Protein AF-A0A6A2YDL8-F1 (afdb_monomer_lite)

Radius of gyration: 17.26 Å; chains: 1; bounding box: 40×31×56 Å

pLDDT: mean 78.99, std 18.05, range [23.3, 96.56]

Foldseek 3Di:
DDPPPKWWWKWFFFDDDDDGRIDTDTQDFDDPPVDDPPRRLVSVLVVQLLLLADPPDDPPPHDPCSVRTGDLQEIEIETEACNNVSRVSSVVVCVVDPRHPNGDHPYYDYHNYHDDDPDDPDPQDPDPVVNVVVVD

Secondary structure (DSSP, 8-state):
-------EEEEEEPPSSSTT-EEEEEE--PPTTTS-TTHHHHHHHHHHHHHHS---TT-TT--HHHHHH--TTSEEEEEETHHHHHHHHHHHHHHHSPPGGG--EEEEEEES-----SS--TT--S-HHHHHHH--

Sequence (136 aa):
MAAAFASVQLSVSSKPSSRTACLVISIEYRLAPEHPLPIAYDGCWTALQWVVSPNSNGASNKEPWLSTCADFDRVYVGGVSAGANLTHNTLMRAGSDALHGGVKIKGAFLARPYFWGSNPVGSESKNMEETENRLR

Organism: Hibiscus syriacus (NCBI:txid106335)

Structure (mmCIF, N/CA/C/O backbone):
data_AF-A0A6A2YDL8-F1
#
_entry.id   AF-A0A6A2YDL8-F1
#
loop_
_atom_site.group_PDB
_atom_site.id
_atom_site.type_symbol
_atom_site.label_atom_id
_atom_site.label_alt_id
_atom_site.label_comp_id
_atom_site.label_asym_id
_atom_site.label_entity_id
_atom_site.label_seq_id
_atom_site.pdbx_PDB_ins_code
_atom_site.Cartn_x
_atom_site.Cartn_y
_atom_site.Cartn_z
_atom_site.occupancy
_atom_site.B_iso_or_equiv
_atom_site.auth_seq_id
_atom_site.auth_comp_id
_atom_site.auth_asym_id
_atom_site.auth_atom_id
_atom_site.pdbx_PDB_model_num
ATOM 1 N N . MET A 1 1 ? 16.043 14.370 -15.367 1.00 29.78 1 MET A N 1
ATOM 2 C CA . MET A 1 1 ? 16.024 13.475 -14.193 1.00 29.78 1 MET A CA 1
ATOM 3 C C . MET A 1 1 ? 14.848 13.902 -13.324 1.00 29.78 1 MET A C 1
ATOM 5 O O . MET A 1 1 ? 15.004 14.747 -12.457 1.00 29.78 1 MET A O 1
ATOM 9 N N . ALA A 1 2 ? 13.634 13.472 -13.675 1.00 23.30 2 ALA A N 1
ATOM 10 C CA . ALA A 1 2 ? 12.442 13.850 -12.923 1.00 23.30 2 ALA A CA 1
ATOM 11 C C . ALA A 1 2 ? 12.357 12.940 -11.698 1.00 23.30 2 ALA A C 1
ATOM 13 O O . ALA A 1 2 ? 12.241 11.725 -11.854 1.00 23.30 2 ALA A O 1
ATOM 14 N N . ALA A 1 3 ? 12.441 13.515 -10.500 1.00 25.17 3 ALA A N 1
ATOM 15 C CA . ALA A 1 3 ? 11.993 12.835 -9.298 1.00 25.17 3 ALA A CA 1
ATOM 16 C C . ALA A 1 3 ? 10.509 12.508 -9.506 1.00 25.17 3 ALA A C 1
ATOM 18 O O . ALA A 1 3 ? 9.648 13.386 -9.451 1.00 25.17 3 ALA A O 1
ATOM 19 N N . ALA A 1 4 ? 10.210 11.256 -9.844 1.00 30.06 4 ALA A N 1
ATOM 20 C CA . ALA A 1 4 ? 8.851 10.765 -9.788 1.00 30.06 4 ALA A CA 1
ATOM 21 C C . ALA A 1 4 ? 8.499 10.709 -8.301 1.00 30.06 4 ALA A C 1
ATOM 23 O O . ALA A 1 4 ? 8.889 9.775 -7.604 1.00 30.06 4 ALA A O 1
ATOM 24 N N . PHE A 1 5 ? 7.803 11.735 -7.810 1.00 30.02 5 PHE A N 1
ATOM 25 C CA . PHE A 1 5 ? 7.033 11.629 -6.580 1.00 30.02 5 PHE A CA 1
ATOM 26 C C . PHE A 1 5 ? 6.021 10.509 -6.803 1.00 30.02 5 PHE A C 1
ATOM 28 O O . PHE A 1 5 ? 4.938 10.731 -7.339 1.00 30.02 5 PHE A O 1
ATOM 35 N N . ALA A 1 6 ? 6.389 9.280 -6.475 1.00 37.91 6 ALA A N 1
ATOM 36 C CA . ALA A 1 6 ? 5.398 8.252 -6.294 1.00 37.91 6 ALA A CA 1
ATOM 37 C C . ALA A 1 6 ? 4.982 8.355 -4.831 1.00 37.91 6 ALA A C 1
ATOM 39 O O . ALA A 1 6 ? 5.781 8.217 -3.915 1.00 37.91 6 ALA A O 1
ATOM 40 N N . SER A 1 7 ? 3.731 8.726 -4.614 1.00 42.69 7 SER A N 1
ATOM 41 C CA . SER A 1 7 ? 3.100 8.655 -3.310 1.00 42.69 7 SER A CA 1
ATOM 42 C C . SER A 1 7 ? 2.365 7.324 -3.247 1.00 42.69 7 SER A C 1
ATOM 44 O O . SER A 1 7 ? 1.595 6.980 -4.149 1.00 42.69 7 SER A O 1
ATOM 46 N N . VAL A 1 8 ? 2.613 6.551 -2.193 1.00 50.12 8 VAL A N 1
ATOM 47 C CA . VAL A 1 8 ? 1.616 5.577 -1.752 1.00 50.12 8 VAL A CA 1
ATOM 48 C C . VAL A 1 8 ? 0.677 6.348 -0.840 1.00 50.12 8 VAL A C 1
ATOM 50 O O . VAL A 1 8 ? 1.087 6.842 0.210 1.00 50.12 8 VAL A O 1
ATOM 53 N N . GLN A 1 9 ? -0.560 6.517 -1.290 1.00 57.75 9 GLN A N 1
ATOM 54 C CA . GLN A 1 9 ? -1.619 7.172 -0.544 1.00 57.75 9 GLN A CA 1
ATOM 55 C C . GLN A 1 9 ? -2.381 6.098 0.222 1.00 57.75 9 GLN A C 1
ATOM 57 O O . GLN A 1 9 ? -3.037 5.234 -0.363 1.00 57.75 9 GLN A O 1
ATOM 62 N N . LEU A 1 10 ? -2.291 6.161 1.543 1.00 55.69 10 LEU A N 1
ATOM 63 C CA . LEU A 1 10 ? -3.177 5.439 2.435 1.00 55.69 10 LEU A CA 1
ATOM 64 C C . LEU A 1 10 ? -4.335 6.367 2.784 1.00 55.69 10 LEU A C 1
ATOM 66 O O . LEU A 1 10 ? -4.138 7.442 3.343 1.00 55.69 10 LEU A O 1
ATOM 70 N N . SER A 1 11 ? -5.535 5.958 2.414 1.00 57.12 11 SER A N 1
ATOM 71 C CA . SER A 1 11 ? -6.769 6.700 2.613 1.00 57.12 11 SER A CA 1
ATOM 72 C C . SER A 1 11 ? -7.582 5.994 3.693 1.00 57.12 11 SER A C 1
ATOM 74 O O . SER A 1 11 ? -7.878 4.803 3.585 1.00 57.12 11 SER A O 1
ATOM 76 N N . VAL A 1 12 ? -7.918 6.724 4.753 1.00 55.41 12 VAL A N 1
ATOM 77 C CA . VAL A 1 12 ? -8.784 6.250 5.830 1.00 55.41 12 VAL A CA 1
ATOM 78 C C . VAL A 1 12 ? -9.957 7.211 5.965 1.00 55.41 12 VAL A C 1
ATOM 80 O O . VAL A 1 12 ? -9.753 8.415 6.094 1.00 55.41 12 VAL A O 1
ATOM 83 N N . SER A 1 13 ? -11.198 6.722 5.915 1.00 54.53 13 SER A N 1
ATOM 84 C CA . SER A 1 13 ? -12.358 7.606 6.115 1.00 54.53 13 SER A CA 1
ATOM 85 C C . SER A 1 13 ? -12.258 8.283 7.486 1.00 54.53 13 SER A C 1
ATOM 87 O O . SER A 1 13 ? -11.758 7.693 8.437 1.00 54.53 13 SER A O 1
ATOM 89 N N . SER A 1 14 ? -12.717 9.522 7.606 1.00 55.47 14 SER A N 1
ATOM 90 C CA . SER A 1 14 ? -12.823 10.187 8.906 1.00 55.47 14 SER A CA 1
ATOM 91 C C . SER A 1 14 ? -14.249 10.134 9.441 1.00 55.47 14 SER A C 1
ATOM 93 O O . SER A 1 14 ? -15.199 9.862 8.698 1.00 55.47 14 SER A O 1
ATOM 95 N N . LYS A 1 15 ? -14.400 10.360 10.751 1.00 55.12 15 LYS A N 1
ATOM 96 C CA . LYS A 1 15 ? -15.714 10.477 11.396 1.00 55.12 15 LYS A CA 1
ATOM 97 C C . LYS A 1 15 ? -16.490 11.662 10.785 1.00 55.12 15 LYS A C 1
ATOM 99 O O . LYS A 1 15 ? -15.874 12.656 10.405 1.00 55.12 15 LYS A O 1
ATOM 104 N N . PRO A 1 16 ? -17.827 11.577 10.658 1.00 48.62 16 PRO A N 1
ATOM 105 C CA . PRO A 1 16 ? -18.606 12.505 9.842 1.00 48.62 16 PRO A CA 1
ATOM 106 C C . PRO A 1 16 ? -18.570 13.938 10.393 1.00 48.62 16 PRO A C 1
ATOM 108 O O . PRO A 1 16 ? -19.254 14.253 11.361 1.00 48.62 16 PRO A O 1
ATOM 111 N N . SER A 1 17 ? -17.799 14.818 9.748 1.00 50.53 17 SER A N 1
ATOM 112 C CA . SER A 1 17 ? -17.860 16.271 9.977 1.00 50.53 17 SER A CA 1
ATOM 113 C C . SER A 1 17 ? -17.796 17.128 8.702 1.00 50.53 17 SER A C 1
ATOM 115 O O . SER A 1 17 ? -18.050 18.326 8.773 1.00 50.53 17 SER A O 1
ATOM 117 N N . SER A 1 18 ? -17.551 16.559 7.511 1.00 45.69 18 SER A N 1
ATOM 118 C CA . SER A 1 18 ? -17.739 17.261 6.226 1.00 45.69 18 SER A CA 1
ATOM 119 C C . SER A 1 18 ? -17.860 16.295 5.032 1.00 45.69 18 SER A C 1
ATOM 121 O O . SER A 1 18 ? -17.546 15.110 5.139 1.00 45.69 18 SER A O 1
ATOM 123 N N . ARG A 1 19 ? -18.386 16.799 3.904 1.00 50.12 19 ARG A N 1
ATOM 124 C CA . ARG A 1 19 ? -19.079 16.057 2.821 1.00 50.12 19 ARG A CA 1
ATOM 125 C C . ARG A 1 19 ? -18.305 14.959 2.065 1.00 50.12 19 ARG A C 1
ATOM 127 O O . ARG A 1 19 ? -18.944 14.253 1.300 1.00 50.12 19 ARG A O 1
ATOM 134 N N . THR A 1 20 ? -17.014 14.754 2.316 1.00 53.91 20 THR A N 1
ATOM 135 C CA . THR A 1 20 ? -16.227 13.567 1.903 1.00 53.91 20 THR A CA 1
ATOM 136 C C . THR A 1 20 ? -14.888 13.631 2.636 1.00 53.91 20 THR A C 1
ATOM 138 O O . THR A 1 20 ? -13.859 13.990 2.071 1.00 53.91 20 THR A O 1
ATOM 141 N N . ALA A 1 21 ? -14.909 13.401 3.945 1.00 68.31 21 ALA A N 1
ATOM 142 C CA . ALA A 1 21 ? -13.738 13.602 4.783 1.00 68.31 21 ALA A CA 1
ATOM 143 C C . ALA A 1 21 ? -12.917 12.302 4.869 1.00 68.31 21 ALA A C 1
ATOM 145 O O . ALA A 1 21 ? -13.274 11.378 5.598 1.00 68.31 21 ALA A O 1
ATOM 146 N N . CYS A 1 22 ? -11.829 12.224 4.104 1.00 73.62 22 CYS A N 1
ATOM 147 C CA . CYS A 1 22 ? -10.848 11.147 4.162 1.00 73.62 22 CYS A CA 1
ATOM 148 C C . CYS A 1 22 ? -9.510 11.685 4.676 1.00 73.62 22 CYS A C 1
ATOM 150 O O . CYS A 1 22 ? -9.009 12.691 4.182 1.00 73.62 22 CYS A O 1
ATOM 152 N N . LEU A 1 23 ? -8.906 10.977 5.623 1.00 83.94 23 LEU A N 1
ATOM 153 C CA . LEU A 1 23 ? -7.524 11.147 6.032 1.00 83.94 23 LEU A CA 1
ATOM 154 C C . LEU A 1 23 ? -6.608 10.488 4.998 1.00 83.94 23 LEU A C 1
ATOM 156 O O . LEU A 1 23 ? -6.755 9.300 4.721 1.00 83.94 23 LEU A O 1
ATOM 160 N N . VAL A 1 24 ? -5.676 11.247 4.427 1.00 85.88 24 VAL A N 1
ATOM 161 C CA . VAL A 1 24 ? -4.697 10.731 3.464 1.00 85.88 24 VAL A CA 1
ATOM 162 C C . VAL A 1 24 ? -3.307 10.806 4.076 1.00 85.88 24 VAL A C 1
ATOM 164 O O . VAL A 1 24 ? -2.873 11.872 4.503 1.00 85.88 24 VAL A O 1
ATOM 167 N N . ILE A 1 25 ? -2.606 9.678 4.093 1.00 87.25 25 ILE A N 1
ATOM 168 C CA . ILE A 1 25 ? -1.225 9.558 4.555 1.00 87.25 25 ILE A CA 1
ATOM 169 C C . ILE A 1 25 ? -0.380 9.211 3.337 1.00 87.25 25 ILE A C 1
ATOM 171 O O . ILE A 1 25 ? -0.573 8.165 2.719 1.00 87.25 25 ILE A O 1
ATOM 175 N N . SER A 1 26 ? 0.527 10.115 2.973 1.00 89.31 26 SER A N 1
ATOM 176 C CA . SER A 1 26 ? 1.497 9.886 1.904 1.00 89.31 26 SER A CA 1
ATOM 177 C C . SER A 1 26 ? 2.767 9.296 2.500 1.00 89.31 26 SER A C 1
ATOM 179 O O . SER A 1 26 ? 3.346 9.884 3.410 1.00 89.31 26 SER A O 1
ATOM 181 N N . ILE A 1 27 ? 3.200 8.149 1.986 1.00 86.88 27 ILE A N 1
ATOM 182 C CA . ILE A 1 27 ? 4.430 7.492 2.435 1.00 86.88 27 ILE A CA 1
ATOM 183 C C . ILE A 1 27 ? 5.602 8.029 1.619 1.00 86.88 27 ILE A C 1
ATOM 185 O O . ILE A 1 27 ? 5.650 7.847 0.402 1.00 86.88 27 ILE A O 1
ATOM 189 N N . GLU A 1 28 ? 6.555 8.660 2.298 1.00 88.12 28 GLU A N 1
ATOM 190 C CA . GLU A 1 28 ? 7.861 8.973 1.730 1.00 88.12 28 GLU A CA 1
ATOM 191 C C . GLU A 1 28 ? 8.763 7.745 1.880 1.00 88.12 28 GLU A C 1
ATOM 193 O O . GLU A 1 28 ? 9.057 7.294 2.988 1.00 88.12 28 GLU A O 1
ATOM 198 N N . TYR A 1 29 ? 9.148 7.149 0.755 1.00 85.62 29 TYR A N 1
ATOM 199 C CA . TYR A 1 29 ? 9.988 5.959 0.726 1.00 85.62 29 TYR A CA 1
ATOM 200 C C . TYR A 1 29 ? 11.350 6.277 0.113 1.00 85.62 29 TYR A C 1
ATOM 202 O O . TYR A 1 29 ? 11.532 7.249 -0.619 1.00 85.62 29 TYR A O 1
ATOM 210 N N . ARG A 1 30 ? 12.329 5.425 0.413 1.00 89.62 30 ARG A N 1
ATOM 211 C CA . ARG A 1 30 ? 13.698 5.600 -0.069 1.00 89.62 30 ARG A CA 1
ATOM 212 C C . ARG A 1 30 ? 13.799 5.340 -1.572 1.00 89.62 30 ARG A C 1
ATOM 214 O O . ARG A 1 30 ? 13.294 4.329 -2.057 1.00 89.62 30 ARG A O 1
ATOM 221 N N . LEU A 1 31 ? 14.468 6.241 -2.285 1.00 88.19 31 LEU A N 1
ATOM 222 C CA . LEU A 1 31 ? 14.579 6.212 -3.741 1.00 88.19 31 LEU A CA 1
ATOM 223 C C . LEU A 1 31 ? 15.801 5.417 -4.217 1.00 88.19 31 LEU A C 1
ATOM 225 O O . LEU A 1 31 ? 16.836 5.370 -3.555 1.00 88.19 31 LEU A O 1
ATOM 229 N N . ALA A 1 32 ? 15.661 4.815 -5.395 1.00 88.88 32 ALA A N 1
ATOM 230 C CA . ALA A 1 32 ? 16.772 4.272 -6.164 1.00 88.88 32 ALA A CA 1
ATOM 231 C C . ALA A 1 32 ? 17.424 5.397 -6.999 1.00 88.88 32 ALA A C 1
ATOM 233 O O . ALA A 1 32 ? 16.704 6.301 -7.436 1.00 88.88 32 ALA A O 1
ATOM 234 N N . PRO A 1 33 ? 18.734 5.315 -7.302 1.00 91.31 33 PRO A N 1
ATOM 235 C CA . PRO A 1 33 ? 19.628 4.166 -7.101 1.00 91.31 33 PRO A CA 1
ATOM 236 C C . PRO A 1 33 ? 20.243 4.033 -5.699 1.00 91.31 33 PRO A C 1
ATOM 238 O O . PRO A 1 33 ? 20.773 2.969 -5.393 1.00 91.31 33 PRO A O 1
ATOM 241 N N . GLU A 1 34 ? 20.172 5.056 -4.846 1.00 94.44 34 GLU A N 1
ATOM 242 C CA . GLU A 1 34 ? 20.836 5.086 -3.531 1.00 94.44 34 GLU A CA 1
ATOM 243 C C . GLU A 1 34 ? 20.321 3.980 -2.598 1.00 94.44 34 GLU A C 1
ATOM 245 O O . GLU A 1 34 ? 21.071 3.392 -1.816 1.00 94.44 34 GLU A O 1
ATOM 250 N N . HIS A 1 35 ? 19.030 3.670 -2.710 1.00 91.94 35 HIS A N 1
ATOM 251 C CA . HIS A 1 35 ? 18.361 2.599 -1.992 1.00 91.94 35 HIS A CA 1
ATOM 252 C C . HIS A 1 35 ? 17.568 1.729 -2.978 1.00 91.94 35 HIS A C 1
ATOM 254 O O . HIS A 1 35 ? 16.373 1.958 -3.188 1.00 91.94 35 HIS A O 1
ATOM 260 N N . PRO A 1 36 ? 18.217 0.740 -3.619 1.00 92.06 36 PRO A N 1
ATOM 261 C CA . PRO A 1 36 ? 17.561 -0.104 -4.608 1.00 92.06 36 PRO A CA 1
ATOM 262 C C . PRO A 1 36 ? 16.444 -0.953 -3.984 1.00 92.06 36 PRO A C 1
ATOM 264 O O . PRO A 1 36 ? 16.367 -1.153 -2.766 1.00 92.06 36 PRO A O 1
ATOM 267 N N . LEU A 1 37 ? 15.562 -1.480 -4.837 1.00 90.25 37 LEU A N 1
ATOM 268 C CA . LEU A 1 37 ? 14.557 -2.457 -4.414 1.00 90.25 37 LEU A CA 1
ATOM 269 C C . LEU A 1 37 ? 15.249 -3.671 -3.757 1.00 90.25 37 LEU A C 1
ATOM 271 O O . LEU A 1 37 ? 16.311 -4.078 -4.231 1.00 90.25 37 LEU A O 1
ATOM 275 N N . PRO A 1 38 ? 14.680 -4.248 -2.679 1.00 94.19 38 PRO A N 1
ATOM 276 C CA . PRO A 1 38 ? 13.300 -4.097 -2.201 1.00 94.19 38 PRO A CA 1
ATOM 277 C C . PRO A 1 38 ? 13.066 -3.029 -1.112 1.00 94.19 38 PRO A C 1
ATOM 279 O O . PRO A 1 38 ? 11.973 -2.986 -0.555 1.00 94.19 38 PRO A O 1
ATOM 282 N N . ILE A 1 39 ? 14.024 -2.136 -0.818 1.00 94.81 39 ILE A N 1
ATOM 283 C CA . ILE A 1 39 ? 13.931 -1.206 0.333 1.00 94.81 39 ILE A CA 1
ATOM 284 C C . ILE A 1 39 ? 12.639 -0.370 0.322 1.00 94.81 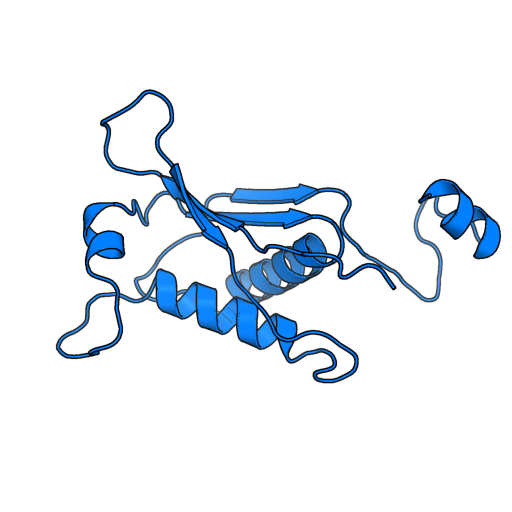39 ILE A C 1
ATOM 286 O O . ILE A 1 39 ? 12.025 -0.154 1.369 1.00 94.81 39 ILE A O 1
ATOM 290 N N . ALA A 1 40 ? 12.200 0.087 -0.853 1.00 92.06 40 ALA A N 1
ATOM 291 C CA . ALA A 1 40 ? 10.951 0.833 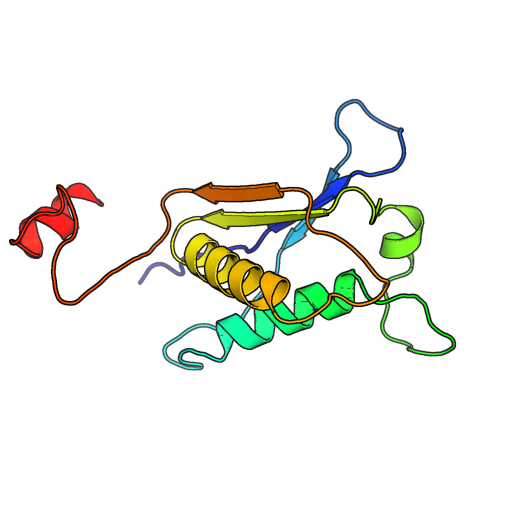-0.984 1.00 92.06 40 ALA A CA 1
ATOM 292 C C . ALA A 1 40 ? 9.710 -0.012 -0.629 1.00 92.06 40 ALA A C 1
ATOM 294 O O . ALA A 1 40 ? 8.782 0.508 -0.008 1.00 92.06 40 ALA A O 1
ATOM 295 N N . TYR A 1 41 ? 9.700 -1.311 -0.960 1.00 94.19 41 TYR A N 1
ATOM 296 C CA . TYR A 1 41 ? 8.609 -2.226 -0.605 1.00 94.19 41 TYR A CA 1
ATOM 297 C C . TYR A 1 41 ? 8.531 -2.438 0.908 1.00 94.19 41 TYR A C 1
ATOM 299 O O . TYR A 1 41 ? 7.452 -2.325 1.493 1.00 94.19 41 TYR A O 1
ATOM 307 N N . ASP A 1 42 ? 9.674 -2.673 1.552 1.00 94.62 42 ASP A N 1
ATOM 308 C CA . ASP A 1 42 ? 9.736 -2.850 3.004 1.00 94.62 42 ASP A CA 1
ATOM 309 C C . ASP A 1 42 ? 9.361 -1.569 3.754 1.00 94.62 42 ASP A C 1
ATOM 311 O O . ASP A 1 42 ? 8.663 -1.621 4.770 1.00 94.62 42 ASP A O 1
ATOM 315 N N . GLY A 1 43 ? 9.763 -0.407 3.229 1.00 92.06 43 GLY A N 1
ATOM 316 C CA . GLY A 1 43 ? 9.363 0.896 3.755 1.00 92.06 43 GLY A CA 1
ATOM 317 C C . GLY A 1 43 ? 7.848 1.107 3.705 1.00 92.06 43 GLY A C 1
ATOM 318 O O . GLY A 1 43 ? 7.248 1.459 4.720 1.00 92.06 43 GLY A O 1
ATOM 319 N N . CYS A 1 44 ? 7.213 0.824 2.562 1.00 93.06 44 CYS A N 1
ATOM 320 C CA . CYS A 1 44 ? 5.757 0.926 2.416 1.00 93.06 44 CYS A CA 1
ATOM 321 C C . CYS A 1 44 ? 5.014 -0.025 3.361 1.00 93.06 44 CYS A C 1
ATOM 323 O O . CYS A 1 44 ? 4.038 0.375 3.998 1.00 93.06 44 CYS A O 1
ATOM 325 N N . TRP A 1 45 ? 5.498 -1.262 3.498 1.00 93.94 45 TRP A N 1
ATOM 326 C CA . TRP A 1 45 ? 4.922 -2.235 4.423 1.00 93.94 45 TRP A CA 1
ATOM 327 C C . TRP A 1 45 ? 5.037 -1.788 5.882 1.00 93.94 45 TRP A C 1
ATOM 329 O O . TRP A 1 45 ? 4.057 -1.817 6.625 1.00 93.94 45 TRP A O 1
ATOM 339 N N . THR A 1 46 ? 6.222 -1.327 6.283 1.00 93.00 46 THR A N 1
ATOM 340 C CA . THR A 1 46 ? 6.481 -0.842 7.645 1.00 93.00 46 THR A CA 1
ATOM 341 C C . THR A 1 46 ? 5.598 0.357 7.975 1.00 93.00 46 THR A C 1
ATOM 343 O O . THR A 1 46 ? 5.002 0.409 9.049 1.00 93.00 46 THR A O 1
ATOM 346 N N . ALA A 1 47 ? 5.458 1.296 7.036 1.00 91.12 47 ALA A N 1
ATOM 347 C CA . ALA A 1 47 ? 4.590 2.454 7.197 1.00 91.12 47 ALA A CA 1
ATOM 348 C C . ALA A 1 47 ? 3.113 2.051 7.331 1.00 91.12 47 ALA A C 1
ATOM 350 O O . ALA A 1 47 ? 2.431 2.536 8.232 1.00 91.12 47 ALA A O 1
ATOM 351 N N . LEU A 1 48 ? 2.625 1.119 6.503 1.00 91.69 48 LEU A N 1
ATOM 352 C CA . LEU A 1 48 ? 1.260 0.601 6.619 1.00 91.69 48 LEU A CA 1
ATOM 353 C C . LEU A 1 48 ? 1.022 -0.047 7.990 1.00 91.69 48 LEU A C 1
ATOM 355 O O . LEU A 1 48 ? 0.034 0.270 8.650 1.00 91.69 48 LEU A O 1
ATOM 359 N N . GLN A 1 49 ? 1.950 -0.895 8.443 1.00 91.62 49 GLN A N 1
ATOM 360 C CA . GLN A 1 49 ? 1.876 -1.551 9.750 1.00 91.62 49 GLN A CA 1
ATOM 361 C C . GLN A 1 49 ? 1.923 -0.561 10.917 1.00 91.62 49 GLN A C 1
ATOM 363 O O . GLN A 1 49 ? 1.256 -0.778 11.930 1.00 91.62 49 GLN A O 1
ATOM 368 N N . TRP A 1 50 ? 2.681 0.531 10.784 1.00 90.50 50 TRP A N 1
ATOM 369 C CA . TRP A 1 50 ? 2.704 1.610 11.770 1.00 90.50 50 TRP A CA 1
ATOM 370 C C . TRP A 1 50 ? 1.350 2.321 11.843 1.00 90.50 50 TRP A C 1
ATOM 372 O O . TRP A 1 50 ? 0.810 2.473 12.941 1.00 90.50 50 TRP A O 1
ATOM 382 N N . VAL A 1 51 ? 0.750 2.673 10.697 1.00 88.88 51 VAL A N 1
ATOM 383 C CA . VAL A 1 51 ? -0.548 3.366 10.671 1.00 88.88 51 VAL A CA 1
ATOM 384 C C . VAL A 1 51 ? -1.646 2.527 11.326 1.00 88.88 51 VAL A C 1
ATOM 386 O O . VAL A 1 51 ? -2.399 3.047 12.150 1.00 88.88 51 VAL A O 1
ATOM 389 N N . VAL A 1 52 ? -1.729 1.239 10.985 1.00 88.62 52 VAL A N 1
ATOM 390 C CA . VAL A 1 52 ? -2.798 0.337 11.456 1.00 88.62 52 VAL A CA 1
ATOM 391 C C . VAL A 1 52 ? -2.518 -0.289 12.827 1.00 88.62 52 VAL A C 1
ATOM 393 O O . VAL A 1 52 ? -3.386 -0.959 13.386 1.00 88.62 52 VAL A O 1
ATOM 396 N N . SER A 1 53 ? -1.328 -0.076 13.399 1.00 87.19 53 SER A N 1
ATOM 397 C CA . SER A 1 53 ? -0.993 -0.591 14.730 1.00 87.19 53 SER A CA 1
ATOM 398 C C . SER A 1 53 ? -1.949 -0.044 15.799 1.00 87.19 53 SER A C 1
ATOM 400 O O . SER A 1 53 ? -2.304 1.133 15.759 1.00 87.19 53 SER A O 1
ATOM 402 N N . PRO A 1 54 ? -2.404 -0.845 16.776 1.00 76.12 54 PRO A N 1
ATOM 403 C CA . PRO A 1 54 ? -3.196 -0.328 17.887 1.00 76.12 54 PRO A CA 1
ATOM 404 C C . PRO A 1 54 ? -2.355 0.615 18.761 1.00 76.12 54 PRO A C 1
ATOM 406 O O . PRO A 1 54 ? -1.137 0.478 18.851 1.00 76.12 54 PRO A O 1
ATOM 409 N N . ASN A 1 55 ? -3.003 1.560 19.452 1.00 66.75 55 ASN A N 1
ATOM 410 C CA . ASN A 1 55 ? -2.350 2.315 20.528 1.00 66.75 55 ASN A CA 1
ATOM 411 C C . ASN A 1 55 ? -2.161 1.384 21.737 1.00 66.75 55 ASN A C 1
ATOM 413 O O . ASN A 1 55 ? -2.924 1.443 22.696 1.00 66.75 55 ASN A O 1
ATOM 417 N N . SER A 1 56 ? -1.192 0.474 21.690 1.00 53.34 56 SER A N 1
ATOM 418 C CA . SER A 1 56 ? -0.857 -0.361 22.841 1.00 53.34 56 SER A CA 1
ATOM 419 C C . SER A 1 56 ? 0.167 0.355 23.726 1.00 53.34 56 SER A C 1
ATOM 421 O O . SER A 1 56 ? 1.320 0.527 23.338 1.00 53.34 56 SER A O 1
ATOM 423 N N . ASN A 1 57 ? -0.294 0.786 24.902 1.00 44.19 57 ASN A N 1
ATOM 424 C CA . ASN A 1 57 ? 0.441 0.995 26.157 1.00 44.19 57 ASN A CA 1
ATOM 425 C C . ASN A 1 57 ? 1.947 1.321 26.047 1.00 44.19 57 ASN A C 1
ATOM 427 O O . ASN A 1 57 ? 2.784 0.509 26.431 1.00 44.19 57 ASN A O 1
ATOM 431 N N . GLY A 1 58 ? 2.291 2.532 25.597 1.00 50.50 58 GLY A N 1
ATOM 432 C CA . GLY A 1 58 ? 3.632 3.103 25.806 1.00 50.50 58 GLY A CA 1
ATOM 433 C C . GLY A 1 58 ? 4.534 3.228 24.576 1.00 50.50 58 GLY A C 1
ATOM 434 O O . GLY A 1 58 ? 5.658 3.704 24.714 1.00 50.50 58 GLY A O 1
ATOM 435 N N . ALA A 1 59 ? 4.070 2.875 23.373 1.00 54.00 59 ALA A N 1
ATOM 436 C CA . ALA A 1 59 ? 4.786 3.227 22.146 1.00 54.00 59 ALA A CA 1
ATOM 437 C C . ALA A 1 59 ? 4.710 4.752 21.914 1.00 54.00 59 ALA A C 1
ATOM 439 O O . ALA A 1 59 ? 3.711 5.267 21.415 1.00 54.00 59 ALA A O 1
ATOM 440 N N . SER A 1 60 ? 5.770 5.475 22.282 1.00 54.62 60 SER A N 1
ATOM 441 C CA . SER A 1 60 ? 5.898 6.945 22.268 1.00 54.62 60 SER A CA 1
ATOM 442 C C . SER A 1 60 ? 5.783 7.619 20.891 1.00 54.62 60 SER A C 1
ATOM 444 O O . SER A 1 60 ? 5.916 8.834 20.804 1.00 54.62 60 SER A O 1
ATOM 446 N N . ASN A 1 61 ? 5.565 6.857 19.815 1.00 63.34 61 ASN A N 1
ATOM 447 C CA . ASN A 1 61 ? 5.745 7.316 18.433 1.00 63.34 61 ASN A CA 1
ATOM 448 C C . ASN A 1 61 ? 4.465 7.241 17.590 1.00 63.34 61 ASN A C 1
ATOM 450 O O . ASN A 1 61 ? 4.551 7.250 16.361 1.00 63.34 61 ASN A O 1
ATOM 454 N N . LYS A 1 62 ? 3.285 7.090 18.207 1.00 73.81 62 LYS A N 1
ATOM 455 C CA . LYS A 1 62 ? 2.022 7.083 17.464 1.00 73.81 62 LYS A CA 1
ATOM 456 C C . LYS A 1 62 ? 1.299 8.412 17.606 1.00 73.81 62 LYS A C 1
ATOM 458 O O . LYS A 1 62 ? 1.038 8.891 18.705 1.00 73.81 62 LYS A O 1
ATOM 463 N N . GLU A 1 63 ? 0.957 8.973 16.459 1.00 81.00 63 GLU A N 1
ATOM 464 C CA . GLU A 1 63 ? 0.297 10.261 16.357 1.00 81.00 63 GLU A CA 1
ATOM 465 C C . GLU A 1 63 ? -1.122 10.223 16.960 1.00 81.00 63 GLU A C 1
ATOM 467 O O . GLU A 1 63 ? -1.959 9.429 16.507 1.00 81.00 63 GLU A O 1
ATOM 472 N N . PRO A 1 64 ? -1.454 11.085 17.943 1.00 81.81 64 PRO A N 1
ATOM 473 C CA . PRO A 1 64 ? -2.773 11.090 18.582 1.00 81.81 64 PRO A CA 1
ATOM 474 C C . PRO A 1 64 ? -3.928 11.291 17.592 1.00 81.81 64 PRO A C 1
ATOM 476 O O . PRO A 1 64 ? -4.998 10.696 17.752 1.00 81.81 64 PRO A O 1
ATOM 479 N N . TRP A 1 65 ? -3.699 12.075 16.533 1.00 81.31 65 TRP A N 1
ATOM 480 C CA . TRP A 1 65 ? -4.706 12.372 15.514 1.00 81.31 65 TRP A CA 1
ATOM 481 C C . TRP A 1 65 ? -5.118 11.147 14.690 1.00 81.31 65 TRP A C 1
ATOM 483 O O . TRP A 1 65 ? -6.231 11.115 14.173 1.00 81.31 65 TRP A O 1
ATOM 493 N N . LEU A 1 66 ? -4.281 10.106 14.598 1.00 81.31 66 LEU A N 1
ATOM 494 C CA . LEU A 1 66 ? -4.661 8.870 13.907 1.00 81.31 66 LEU A CA 1
ATOM 495 C C . LEU A 1 66 ? -5.844 8.200 14.599 1.00 81.31 66 LEU A C 1
ATOM 497 O O . LEU A 1 66 ? -6.775 7.749 13.948 1.00 81.31 66 LEU A O 1
ATOM 501 N N . SER A 1 67 ? -5.841 8.161 15.930 1.00 79.56 67 SER A N 1
ATOM 502 C CA . SER A 1 67 ? -6.894 7.464 16.680 1.00 79.56 67 SER A CA 1
ATOM 503 C C . SER A 1 67 ? -8.208 8.247 16.706 1.00 79.56 67 SER A C 1
ATOM 505 O O . SER A 1 67 ? -9.291 7.664 16.793 1.00 79.56 67 SER A O 1
ATOM 507 N N . THR A 1 68 ? -8.136 9.576 16.618 1.00 78.38 68 THR A N 1
ATOM 508 C CA . THR A 1 68 ? -9.325 10.433 16.601 1.00 78.38 68 THR A CA 1
ATOM 509 C C . THR A 1 68 ? -9.934 10.520 15.204 1.00 78.38 68 THR A C 1
ATOM 511 O O . THR A 1 68 ? -11.155 10.373 15.067 1.00 78.38 68 THR A O 1
ATOM 514 N N . CYS A 1 69 ? -9.094 10.696 14.180 1.00 79.00 69 CYS A N 1
ATOM 515 C CA . CYS A 1 69 ? -9.511 11.008 12.817 1.00 79.00 69 CYS A CA 1
ATOM 516 C C . CYS A 1 69 ? -9.618 9.795 11.887 1.00 79.00 69 CYS A C 1
ATOM 518 O O . CYS A 1 69 ? -10.356 9.898 10.914 1.00 79.00 69 CYS A O 1
ATOM 520 N N . ALA A 1 70 ? -8.927 8.678 12.138 1.00 82.94 70 ALA A N 1
ATOM 521 C CA . ALA A 1 70 ? -8.943 7.521 11.239 1.00 82.94 70 ALA A CA 1
ATOM 522 C C . ALA A 1 70 ? -10.068 6.525 11.588 1.00 82.94 70 ALA A C 1
ATOM 524 O O . ALA A 1 70 ? -10.262 6.151 12.746 1.00 82.94 70 ALA A O 1
ATOM 525 N N . ASP A 1 71 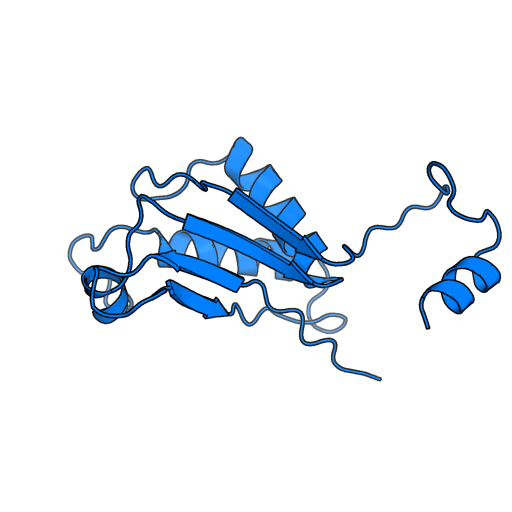? -10.801 6.079 10.573 1.00 85.94 71 ASP A N 1
ATOM 526 C CA . ASP A 1 71 ? -11.716 4.934 10.586 1.00 85.94 71 ASP A CA 1
ATOM 527 C C . ASP A 1 71 ? -11.027 3.673 10.029 1.00 85.94 71 ASP A C 1
ATOM 529 O O . ASP A 1 71 ? -11.045 3.407 8.824 1.00 85.94 71 ASP A O 1
ATOM 533 N N . PHE A 1 72 ? -10.412 2.879 10.908 1.00 87.94 72 PHE A N 1
ATOM 534 C CA . PHE A 1 72 ? -9.672 1.672 10.520 1.00 87.94 72 PHE A CA 1
ATOM 535 C C . PHE A 1 72 ? -10.543 0.536 9.947 1.00 87.94 72 PHE A C 1
ATOM 537 O O . PHE A 1 72 ? -9.994 -0.430 9.418 1.00 87.94 72 PHE A O 1
ATOM 544 N N . ASP A 1 73 ? -11.875 0.662 9.948 1.00 88.81 73 ASP A N 1
ATOM 545 C CA . ASP A 1 73 ? -12.755 -0.253 9.209 1.00 88.81 73 ASP A CA 1
ATOM 546 C C . ASP A 1 73 ? -12.820 0.080 7.707 1.00 88.81 73 ASP A C 1
ATOM 548 O O . ASP A 1 73 ? -13.334 -0.711 6.906 1.00 88.81 73 ASP A O 1
ATOM 552 N N . ARG A 1 74 ? -12.295 1.245 7.301 1.00 89.00 74 ARG A N 1
ATOM 553 C CA . ARG A 1 74 ? -12.340 1.786 5.934 1.00 89.00 74 ARG A CA 1
ATOM 554 C C . ARG A 1 74 ? -10.962 2.233 5.459 1.00 89.00 74 ARG A C 1
ATOM 556 O O . ARG A 1 74 ? -10.729 3.418 5.222 1.00 89.00 74 ARG A O 1
ATOM 563 N N . VAL A 1 75 ? -10.070 1.261 5.291 1.00 90.25 75 VAL A N 1
ATOM 564 C CA . VAL A 1 75 ? -8.696 1.484 4.827 1.00 90.25 75 VAL A CA 1
ATOM 565 C C . VAL A 1 75 ? -8.555 1.183 3.338 1.00 90.25 75 VAL A C 1
ATOM 567 O O . VAL A 1 75 ? -8.913 0.097 2.880 1.00 90.25 75 VAL A O 1
ATOM 570 N N . TYR A 1 76 ? -7.983 2.129 2.595 1.00 91.62 76 TYR A N 1
ATOM 571 C CA . TYR A 1 76 ? -7.693 2.018 1.168 1.00 91.62 76 TYR A CA 1
ATOM 572 C C . TYR A 1 76 ? -6.228 2.349 0.898 1.00 91.62 76 TYR A C 1
ATOM 574 O O . TYR A 1 76 ? -5.700 3.300 1.466 1.00 91.62 76 TYR A O 1
ATOM 582 N N . VAL A 1 77 ? -5.576 1.605 0.006 1.00 93.00 77 VAL A N 1
ATOM 583 C CA . VAL A 1 77 ? -4.186 1.871 -0.410 1.00 93.00 77 VAL A CA 1
ATOM 584 C C . VAL A 1 77 ? -4.117 2.147 -1.900 1.00 93.00 77 VAL A C 1
ATOM 586 O O . VAL A 1 77 ? -4.793 1.499 -2.692 1.00 93.00 77 VAL A O 1
ATOM 589 N N . GLY A 1 78 ? -3.270 3.070 -2.323 1.00 92.81 78 GLY A N 1
ATOM 590 C CA . GLY A 1 78 ? -3.045 3.234 -3.747 1.00 92.81 78 GLY A CA 1
ATOM 591 C C . GLY A 1 78 ? -1.871 4.099 -4.110 1.00 92.81 78 GLY A C 1
ATOM 592 O O . GLY A 1 78 ? -1.192 4.649 -3.247 1.00 92.81 78 GLY A O 1
ATOM 593 N N . GLY A 1 79 ? -1.631 4.195 -5.409 1.00 90.62 79 GLY A N 1
ATOM 594 C CA . GLY A 1 79 ? -0.532 4.969 -5.952 1.00 90.62 79 GLY A CA 1
ATOM 595 C C . GLY A 1 79 ? -0.637 5.150 -7.458 1.00 90.62 79 GLY A C 1
ATOM 596 O O . GLY A 1 79 ? -1.560 4.659 -8.116 1.00 90.62 79 GLY A O 1
ATOM 597 N N . VAL A 1 80 ? 0.343 5.869 -8.003 1.00 89.00 80 VAL A N 1
ATOM 598 C CA . VAL A 1 80 ? 0.472 6.165 -9.435 1.00 89.00 80 VAL A CA 1
ATOM 599 C C . VAL A 1 80 ? 1.844 5.706 -9.929 1.00 89.00 80 VAL A C 1
ATOM 601 O O . VAL A 1 80 ? 2.830 5.883 -9.215 1.00 89.00 80 VAL A O 1
ATOM 604 N N . SER A 1 81 ? 1.945 5.152 -11.143 1.00 92.62 81 SER A N 1
ATOM 605 C CA . SER A 1 81 ? 3.233 4.764 -11.748 1.00 92.62 81 SER A CA 1
ATOM 606 C C . SER A 1 81 ? 4.025 3.795 -10.857 1.00 92.62 81 SER A C 1
ATOM 608 O O . SER A 1 81 ? 3.498 2.743 -10.479 1.00 92.62 81 SER A O 1
ATOM 610 N N . ALA A 1 82 ? 5.260 4.137 -10.480 1.00 90.56 82 ALA A N 1
ATOM 611 C CA . ALA A 1 82 ? 6.069 3.376 -9.530 1.00 90.56 82 ALA A CA 1
ATOM 612 C C . ALA A 1 82 ? 5.354 3.179 -8.179 1.00 90.56 82 ALA A C 1
ATOM 614 O O . ALA A 1 82 ? 5.429 2.106 -7.592 1.00 90.56 82 ALA A O 1
ATOM 615 N N . GLY A 1 83 ? 4.571 4.159 -7.722 1.00 90.62 83 GLY A N 1
ATOM 616 C CA . GLY A 1 83 ? 3.808 4.073 -6.476 1.00 90.62 83 GLY A CA 1
ATOM 617 C C . GLY A 1 83 ? 2.710 3.016 -6.545 1.00 90.62 83 GLY A C 1
ATOM 618 O O . GLY A 1 83 ? 2.499 2.291 -5.582 1.00 90.62 83 GLY A O 1
ATOM 619 N N . ALA A 1 84 ? 2.071 2.845 -7.703 1.00 92.38 84 ALA A N 1
ATOM 620 C CA . ALA A 1 84 ? 1.096 1.775 -7.901 1.00 92.38 84 ALA A CA 1
ATOM 621 C C . ALA A 1 84 ? 1.756 0.382 -7.933 1.00 92.38 84 ALA A C 1
ATOM 623 O O . ALA A 1 84 ? 1.144 -0.592 -7.500 1.00 92.38 84 ALA A O 1
ATOM 624 N N . ASN A 1 85 ? 3.013 0.280 -8.386 1.00 94.38 85 ASN A N 1
ATOM 625 C CA . ASN A 1 85 ? 3.803 -0.948 -8.257 1.00 94.38 85 ASN A CA 1
ATOM 626 C C . ASN A 1 85 ? 4.105 -1.266 -6.780 1.00 94.38 85 ASN A C 1
ATOM 628 O O . ASN A 1 85 ? 3.931 -2.407 -6.346 1.00 94.38 85 ASN A O 1
ATOM 632 N N . LEU A 1 86 ? 4.482 -0.256 -5.986 1.00 94.88 86 LEU A N 1
ATOM 633 C CA . LEU A 1 86 ? 4.658 -0.407 -4.536 1.00 94.88 86 LEU A CA 1
ATOM 634 C C . LEU A 1 86 ? 3.345 -0.818 -3.851 1.00 94.88 86 LEU A C 1
ATOM 636 O O . LEU A 1 86 ? 3.344 -1.740 -3.034 1.00 94.88 86 LEU A O 1
ATOM 640 N N . THR A 1 87 ? 2.219 -0.190 -4.216 1.00 94.94 87 THR A N 1
ATOM 641 C CA . THR A 1 87 ? 0.880 -0.563 -3.734 1.00 94.94 87 THR A CA 1
ATOM 642 C C . THR A 1 87 ? 0.571 -2.019 -4.051 1.00 94.94 87 THR A C 1
ATOM 644 O O . THR A 1 87 ? 0.158 -2.751 -3.158 1.00 94.94 87 THR A O 1
ATOM 647 N N . HIS A 1 88 ? 0.785 -2.455 -5.295 1.00 95.75 88 HIS A N 1
ATOM 648 C CA . HIS A 1 88 ? 0.538 -3.836 -5.700 1.00 95.75 88 HIS A CA 1
ATOM 649 C C . HIS A 1 88 ? 1.307 -4.828 -4.822 1.00 95.75 88 HIS A C 1
ATOM 651 O O . HIS A 1 88 ? 0.703 -5.717 -4.231 1.00 95.75 88 HIS A O 1
ATOM 657 N N . ASN A 1 89 ? 2.618 -4.634 -4.666 1.00 95.81 89 ASN A N 1
ATOM 658 C CA . ASN A 1 89 ? 3.4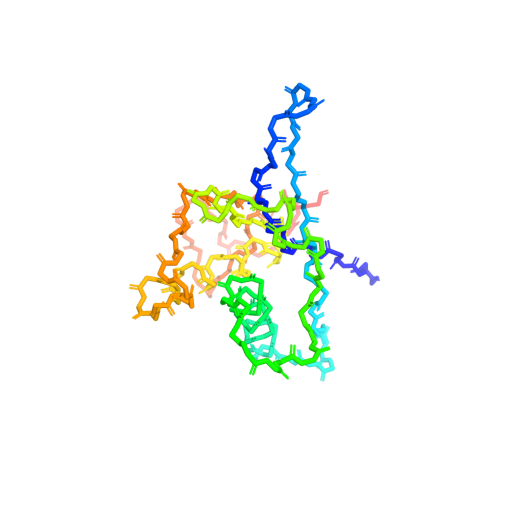47 -5.508 -3.833 1.00 95.81 89 ASN A CA 1
ATOM 659 C C . ASN A 1 89 ? 3.026 -5.476 -2.352 1.00 95.81 89 ASN A C 1
ATOM 661 O O . ASN A 1 89 ? 2.996 -6.512 -1.692 1.00 95.81 89 ASN A O 1
ATOM 665 N N . THR A 1 90 ? 2.627 -4.308 -1.841 1.00 94.81 90 THR A N 1
ATOM 666 C CA . THR A 1 90 ? 2.100 -4.154 -0.474 1.00 94.81 90 THR A CA 1
ATOM 667 C C . THR A 1 90 ? 0.796 -4.936 -0.280 1.00 94.81 90 THR A C 1
ATOM 669 O O . THR A 1 90 ? 0.625 -5.595 0.742 1.00 94.81 90 THR A O 1
ATOM 672 N N . LEU A 1 91 ? -0.112 -4.910 -1.261 1.00 95.38 91 LEU A N 1
ATOM 673 C CA . LEU A 1 91 ? -1.360 -5.679 -1.238 1.00 95.38 91 LEU A CA 1
ATOM 674 C C . LEU A 1 91 ? -1.108 -7.183 -1.304 1.00 95.38 91 LEU A C 1
ATOM 676 O O . LEU A 1 91 ? -1.721 -7.931 -0.548 1.00 95.38 91 LEU A O 1
ATOM 680 N N . MET A 1 92 ? -0.195 -7.618 -2.177 1.00 96.56 92 MET A N 1
ATOM 681 C CA . MET A 1 92 ? 0.200 -9.024 -2.267 1.00 96.56 92 MET A CA 1
ATOM 682 C C . MET A 1 92 ? 0.746 -9.519 -0.927 1.00 96.56 92 MET A C 1
ATOM 684 O O . MET A 1 92 ? 0.365 -10.594 -0.468 1.00 96.56 92 MET A O 1
ATOM 688 N N . ARG A 1 93 ? 1.565 -8.701 -0.254 1.00 95.56 93 ARG A N 1
ATOM 689 C CA . ARG A 1 93 ? 2.047 -9.000 1.095 1.00 95.56 93 ARG A CA 1
ATOM 690 C C . ARG A 1 93 ? 0.918 -9.026 2.124 1.00 95.56 93 ARG A C 1
ATOM 692 O O . ARG A 1 93 ? 0.857 -9.974 2.891 1.00 95.56 93 ARG A O 1
ATOM 699 N N . ALA A 1 94 ? -0.013 -8.071 2.095 1.00 93.81 94 ALA A N 1
ATOM 700 C CA . ALA A 1 94 ? -1.180 -8.046 2.987 1.00 93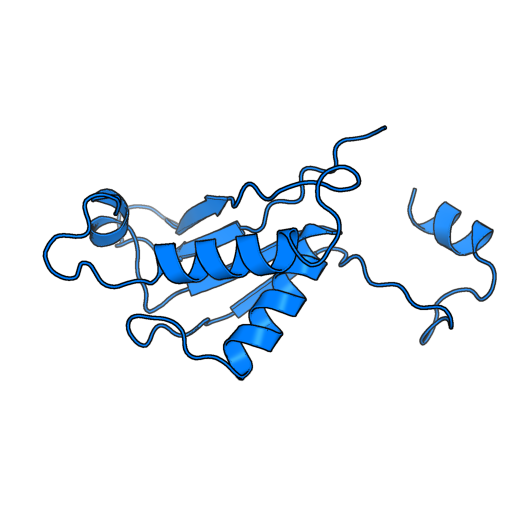.81 94 ALA A CA 1
ATOM 701 C C . ALA A 1 94 ? -2.127 -9.253 2.819 1.00 93.81 94 ALA A C 1
ATOM 703 O O . ALA A 1 94 ? -2.930 -9.534 3.706 1.00 93.81 94 ALA A O 1
ATOM 704 N N . GLY A 1 95 ? -2.065 -9.952 1.679 1.00 94.00 95 GLY A N 1
ATOM 705 C CA . GLY A 1 95 ? -2.792 -11.203 1.454 1.00 94.00 95 GLY A CA 1
ATOM 706 C C . GLY A 1 95 ? -2.186 -12.413 2.173 1.00 94.00 95 GLY A C 1
ATOM 707 O O . GLY A 1 95 ? -2.905 -13.373 2.442 1.00 94.00 95 GLY A O 1
ATOM 708 N N . SER A 1 96 ? -0.893 -12.355 2.501 1.00 94.44 96 SER A N 1
ATOM 709 C CA . SER A 1 96 ? -0.147 -13.432 3.171 1.00 94.44 96 SER A CA 1
ATOM 710 C C . SER A 1 96 ? 0.149 -13.110 4.638 1.00 94.44 96 SER A C 1
ATOM 712 O O . SER A 1 96 ? 0.034 -13.978 5.501 1.00 94.44 96 SER A O 1
ATOM 714 N N . ASP A 1 97 ? 0.486 -11.852 4.922 1.00 95.12 97 ASP A N 1
ATOM 715 C CA . ASP A 1 97 ? 0.849 -11.344 6.239 1.00 95.12 97 ASP A CA 1
ATOM 716 C C . ASP A 1 97 ? -0.308 -10.510 6.806 1.00 95.12 97 ASP A C 1
ATOM 718 O O . ASP A 1 97 ? -0.786 -9.563 6.175 1.00 95.12 97 ASP A O 1
ATOM 722 N N . ALA A 1 98 ? -0.743 -10.813 8.031 1.00 92.69 98 ALA A N 1
ATOM 723 C CA . ALA A 1 98 ? -1.807 -10.054 8.679 1.00 92.69 98 ALA A CA 1
ATOM 724 C C . ALA A 1 98 ? -1.362 -8.624 9.045 1.00 92.69 98 ALA A C 1
ATOM 726 O O . ALA A 1 98 ? -0.252 -8.390 9.535 1.00 92.69 98 ALA A O 1
ATOM 727 N N . LEU A 1 99 ? -2.269 -7.662 8.870 1.00 91.81 99 LEU A N 1
ATOM 728 C CA . LEU A 1 99 ? -2.095 -6.310 9.393 1.00 91.81 99 LEU A CA 1
ATOM 729 C C . LEU A 1 99 ? -2.313 -6.277 10.908 1.00 91.81 99 LEU A C 1
ATOM 731 O O . LEU A 1 99 ? -3.162 -6.988 11.456 1.00 91.81 99 LEU A O 1
ATOM 735 N N . HIS A 1 100 ? -1.572 -5.402 11.587 1.00 90.06 100 HIS A N 1
ATOM 736 C CA . HIS A 1 100 ? -1.796 -5.126 12.999 1.00 90.06 100 HIS A CA 1
ATOM 737 C C . HIS A 1 100 ? -3.232 -4.645 13.262 1.00 90.06 100 HIS A C 1
ATOM 739 O O . HIS A 1 100 ? -3.912 -4.101 12.391 1.00 90.06 100 HIS A O 1
ATOM 745 N N . GLY A 1 101 ? -3.711 -4.878 14.487 1.00 85.00 101 GLY A N 1
ATOM 746 C CA . GLY A 1 101 ? -5.047 -4.451 14.909 1.00 85.00 101 GLY A CA 1
ATOM 747 C C . GLY A 1 101 ? -6.205 -5.185 14.220 1.00 85.00 101 GLY A C 1
ATOM 748 O O . GLY A 1 101 ? -7.350 -4.791 14.407 1.00 85.00 101 GLY A O 1
ATOM 749 N N . GLY A 1 102 ? -5.937 -6.232 13.426 1.00 88.06 102 GLY A N 1
ATOM 750 C CA . GLY A 1 102 ? -6.973 -6.956 12.678 1.00 88.06 102 GLY A CA 1
ATOM 751 C C . GLY A 1 102 ? -7.584 -6.144 11.531 1.00 88.06 102 GLY A C 1
ATOM 752 O O . GLY A 1 102 ? -8.655 -6.493 11.028 1.00 88.06 102 GLY A O 1
ATOM 753 N N . VAL A 1 103 ? -6.916 -5.061 11.125 1.00 90.56 103 VAL A N 1
ATOM 754 C CA . VAL A 1 103 ? -7.379 -4.142 10.085 1.00 90.56 103 VAL A CA 1
ATOM 755 C C . VAL A 1 103 ? -7.430 -4.842 8.729 1.00 90.56 103 VAL A C 1
ATOM 757 O O . VAL A 1 103 ? -6.556 -5.633 8.379 1.00 90.56 103 VAL A O 1
ATOM 760 N N . LYS A 1 104 ? -8.462 -4.530 7.938 1.00 91.88 104 LYS A N 1
ATOM 761 C CA . LYS A 1 104 ? -8.636 -5.060 6.581 1.00 91.88 104 LYS A CA 1
ATOM 762 C C . LYS A 1 104 ? -8.613 -3.934 5.562 1.00 91.88 104 LYS A C 1
ATOM 764 O O . LYS A 1 104 ? -9.323 -2.941 5.707 1.00 91.88 104 LYS A O 1
ATOM 769 N N . ILE A 1 105 ? -7.861 -4.140 4.488 1.00 92.44 105 ILE A N 1
ATOM 770 C CA . ILE A 1 105 ? -7.881 -3.253 3.326 1.00 92.44 105 ILE A CA 1
ATOM 771 C C . ILE A 1 105 ? -9.198 -3.488 2.575 1.00 92.44 105 ILE A C 1
ATOM 773 O O . ILE A 1 105 ? -9.496 -4.609 2.166 1.00 92.44 105 ILE A O 1
ATOM 777 N N . LYS A 1 106 ? -10.008 -2.437 2.425 1.00 93.75 106 LYS A N 1
ATOM 778 C CA . LYS A 1 106 ? -11.325 -2.483 1.767 1.00 93.75 106 LYS A CA 1
ATOM 779 C C . LYS A 1 106 ? -11.256 -2.272 0.264 1.00 93.75 106 LYS A C 1
ATOM 781 O O . LYS A 1 106 ? -12.163 -2.693 -0.447 1.00 93.75 106 LYS A O 1
ATOM 786 N N . GLY A 1 107 ? -10.199 -1.637 -0.220 1.00 90.81 107 GLY A N 1
ATOM 787 C CA . GLY A 1 107 ? -9.994 -1.431 -1.643 1.00 90.81 107 GLY A CA 1
ATOM 788 C C . GLY A 1 107 ? -8.636 -0.827 -1.943 1.00 90.81 107 GLY A C 1
ATOM 789 O O . GLY A 1 107 ? -7.892 -0.435 -1.042 1.00 90.81 107 GLY A O 1
ATOM 790 N N . ALA A 1 108 ? -8.329 -0.748 -3.232 1.00 92.62 108 ALA A N 1
ATOM 791 C CA . ALA A 1 108 ? -7.105 -0.137 -3.699 1.00 92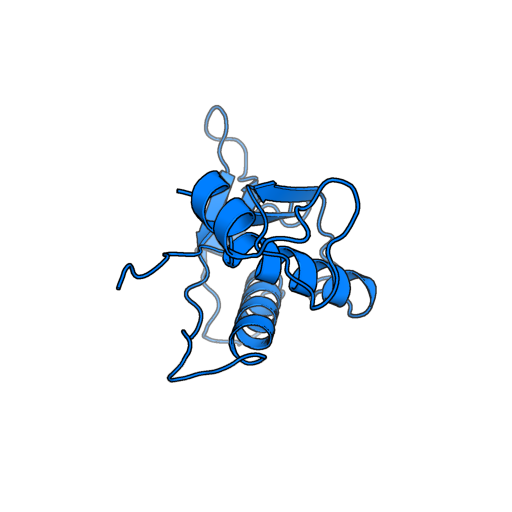.62 108 ALA A CA 1
ATOM 792 C C . ALA A 1 108 ? -7.291 0.609 -5.015 1.00 92.62 108 ALA A C 1
ATOM 794 O O . ALA A 1 108 ? -8.183 0.276 -5.796 1.00 92.62 108 ALA A O 1
ATOM 795 N N . PHE A 1 109 ? -6.424 1.588 -5.271 1.00 90.31 109 PHE A N 1
ATOM 796 C CA . PHE A 1 109 ? -6.353 2.273 -6.560 1.00 90.31 109 PHE A CA 1
ATOM 797 C C . PHE A 1 109 ? -4.935 2.182 -7.139 1.00 90.31 109 PHE A C 1
ATOM 799 O O . PHE A 1 109 ? -3.944 2.445 -6.461 1.00 90.31 109 PHE A O 1
ATOM 806 N N . LEU A 1 110 ? -4.829 1.781 -8.404 1.00 92.25 110 LEU A N 1
ATOM 807 C CA . LEU A 1 110 ? -3.558 1.648 -9.113 1.00 92.25 110 LEU A CA 1
ATOM 808 C C . LEU A 1 110 ? -3.664 2.430 -10.419 1.00 92.25 110 LEU A C 1
ATOM 810 O O . LEU A 1 110 ? -4.253 1.954 -11.387 1.00 92.25 110 LEU A O 1
ATOM 814 N N . ALA A 1 111 ? -3.121 3.645 -10.453 1.00 87.88 111 ALA A N 1
ATOM 815 C CA . ALA A 1 111 ? -3.178 4.476 -11.650 1.00 87.88 111 ALA A CA 1
ATOM 816 C C . ALA A 1 111 ? -1.892 4.333 -12.474 1.00 87.88 111 ALA A C 1
ATOM 818 O O . ALA A 1 111 ? -0.802 4.621 -11.983 1.00 87.88 111 ALA A O 1
ATOM 819 N N . ARG A 1 112 ? -2.022 3.927 -13.746 1.00 88.19 112 ARG A N 1
ATOM 820 C CA . ARG A 1 112 ? -0.896 3.703 -14.679 1.00 88.19 112 ARG A CA 1
ATOM 821 C C . ARG A 1 112 ? 0.254 2.922 -14.025 1.00 88.19 112 ARG A C 1
ATOM 823 O O . ARG A 1 112 ? 1.350 3.466 -13.920 1.00 88.19 112 ARG A O 1
ATOM 830 N N . PRO A 1 113 ? 0.009 1.717 -13.489 1.00 89.44 113 PRO A N 1
ATOM 831 C CA . PRO A 1 113 ? 1.016 1.029 -12.705 1.00 89.44 113 PRO A CA 1
ATOM 832 C C . PRO A 1 113 ? 2.262 0.715 -13.522 1.00 89.44 113 PRO A C 1
ATOM 834 O O . PRO A 1 113 ? 2.171 0.247 -14.654 1.00 89.44 113 PRO A O 1
ATOM 837 N N . TYR A 1 114 ? 3.424 0.976 -12.927 1.00 88.25 114 TYR A N 1
ATOM 838 C CA . TYR A 1 114 ? 4.704 0.675 -13.551 1.00 88.25 114 TYR A CA 1
ATOM 839 C C . TYR A 1 114 ? 5.014 -0.814 -13.386 1.00 88.25 114 TYR A C 1
ATOM 841 O O . TYR A 1 114 ? 5.618 -1.238 -12.399 1.00 88.25 114 TYR A O 1
ATOM 849 N N . PHE A 1 115 ? 4.550 -1.616 -14.336 1.00 90.00 115 PHE A N 1
ATOM 850 C CA . PHE A 1 115 ? 4.945 -3.010 -14.487 1.00 90.00 115 PHE A CA 1
ATOM 851 C C . PHE A 1 115 ? 5.774 -3.157 -15.751 1.00 90.00 115 PHE A C 1
ATOM 853 O O . PHE A 1 115 ? 5.531 -2.477 -16.744 1.00 90.00 115 PHE A O 1
ATOM 860 N N . TRP A 1 116 ? 6.771 -4.029 -15.687 1.00 85.50 116 TRP A N 1
ATOM 861 C CA . TRP A 1 116 ? 7.626 -4.328 -16.820 1.00 85.50 116 TRP A CA 1
ATOM 862 C C . TRP A 1 116 ? 8.106 -5.772 -16.737 1.00 85.50 116 TRP A C 1
ATOM 864 O O . TRP A 1 116 ? 8.163 -6.355 -15.651 1.00 85.50 116 TRP A O 1
ATOM 874 N N . GLY A 1 117 ? 8.474 -6.335 -17.881 1.00 85.88 117 GLY A N 1
ATOM 875 C CA . GLY A 1 117 ? 9.022 -7.678 -18.001 1.00 85.88 117 GLY A CA 1
ATOM 876 C C . GLY A 1 117 ? 9.979 -7.768 -19.182 1.00 85.88 117 GLY A C 1
ATOM 877 O O . GLY A 1 117 ? 10.001 -6.899 -20.049 1.00 85.88 117 GLY A O 1
ATOM 878 N N . SER A 1 118 ? 10.792 -8.823 -19.220 1.00 86.19 118 SER A N 1
ATOM 879 C CA . SER A 1 118 ? 11.668 -9.098 -20.368 1.00 86.19 118 SER A CA 1
ATOM 880 C C . SER A 1 118 ? 10.889 -9.506 -21.618 1.00 86.19 118 SER A C 1
ATOM 882 O O . SER A 1 118 ? 11.363 -9.304 -22.732 1.00 86.19 118 SER A O 1
ATOM 884 N N . ASN A 1 119 ? 9.693 -10.066 -21.433 1.00 87.62 119 ASN A N 1
ATOM 885 C CA . ASN A 1 119 ? 8.783 -10.426 -22.506 1.00 87.62 119 ASN A CA 1
ATOM 886 C C . ASN A 1 119 ? 7.547 -9.521 -22.440 1.00 87.62 119 ASN A C 1
ATOM 888 O O . ASN A 1 119 ? 6.977 -9.395 -21.353 1.00 87.62 119 ASN A O 1
ATOM 892 N N . PRO A 1 120 ? 7.111 -8.943 -23.571 1.00 85.12 120 PRO A N 1
ATOM 893 C CA . PRO A 1 120 ? 5.883 -8.165 -23.615 1.00 85.12 120 PRO A CA 1
ATOM 894 C C . PRO A 1 120 ? 4.674 -9.057 -23.328 1.00 85.12 120 PRO A C 1
ATOM 896 O O . PRO A 1 120 ? 4.628 -10.220 -23.748 1.00 85.12 120 PRO A O 1
ATOM 899 N N . VAL A 1 121 ? 3.679 -8.501 -22.645 1.00 86.75 121 VAL A N 1
ATOM 900 C CA . VAL A 1 121 ? 2.418 -9.179 -22.337 1.00 86.75 121 VAL A CA 1
ATOM 901 C C . VAL A 1 121 ? 1.240 -8.548 -23.080 1.00 86.75 121 VAL A C 1
ATOM 903 O O . VAL A 1 121 ? 1.116 -7.332 -23.210 1.00 86.75 121 VAL A O 1
ATOM 906 N N . GLY A 1 122 ? 0.333 -9.388 -23.584 1.00 86.44 122 GLY A N 1
ATOM 907 C CA . GLY A 1 122 ? -0.882 -8.935 -24.266 1.00 86.44 122 GLY A CA 1
ATOM 908 C C . GLY A 1 122 ? -0.592 -8.076 -25.501 1.00 86.44 122 GLY A C 1
ATOM 909 O O . GLY A 1 122 ? -0.033 -8.559 -26.481 1.00 86.44 122 GLY A O 1
ATOM 910 N N . SER A 1 123 ? -1.019 -6.812 -25.460 1.00 84.25 123 SER A N 1
ATOM 911 C CA . SER A 1 123 ? -0.880 -5.840 -26.553 1.00 84.25 123 SER A CA 1
ATOM 912 C C . SER A 1 123 ? 0.358 -4.941 -26.438 1.00 84.25 123 SER A C 1
ATOM 914 O O . SER A 1 123 ? 0.435 -3.920 -27.128 1.00 84.25 123 SER A O 1
ATOM 916 N N . GLU A 1 124 ? 1.287 -5.251 -25.532 1.00 84.62 124 GLU A N 1
ATOM 917 C CA . GLU A 1 124 ? 2.569 -4.549 -25.435 1.00 84.62 124 GLU A CA 1
ATOM 918 C C . GLU A 1 124 ? 3.400 -4.755 -26.709 1.00 84.62 124 GLU A C 1
ATOM 920 O O . GLU A 1 124 ? 3.416 -5.842 -27.295 1.00 84.62 124 GLU A O 1
ATOM 925 N N . SER A 1 125 ? 4.083 -3.697 -27.164 1.00 78.50 125 SER A N 1
ATOM 926 C CA . SER A 1 125 ? 4.933 -3.809 -28.351 1.00 78.50 125 SER A CA 1
ATOM 927 C C . SER A 1 125 ? 6.170 -4.644 -28.030 1.00 78.50 125 SER A C 1
ATOM 929 O O . SER A 1 125 ? 6.768 -4.528 -26.961 1.00 78.50 125 SER A O 1
ATOM 931 N N . LYS A 1 126 ? 6.592 -5.461 -29.000 1.00 76.62 126 LYS A N 1
ATOM 932 C CA . LYS A 1 126 ? 7.898 -6.137 -28.968 1.00 76.62 126 LYS A CA 1
ATOM 933 C C . LYS A 1 126 ? 9.054 -5.158 -29.181 1.00 76.62 126 LYS A C 1
ATOM 935 O O . LYS A 1 126 ? 10.198 -5.513 -28.915 1.00 76.62 126 LYS A O 1
ATOM 940 N N . ASN A 1 127 ? 8.764 -3.957 -29.682 1.00 76.19 127 ASN A N 1
ATOM 941 C CA . ASN A 1 127 ? 9.743 -2.905 -29.881 1.00 76.19 127 ASN A CA 1
ATOM 942 C C . ASN A 1 127 ? 9.771 -1.971 -28.661 1.00 76.19 127 ASN A C 1
ATOM 944 O O . ASN A 1 127 ? 8.808 -1.256 -28.383 1.00 76.19 127 ASN A O 1
ATOM 948 N N . MET A 1 128 ? 10.895 -1.971 -27.943 1.00 64.56 128 MET A N 1
ATOM 949 C CA . MET A 1 128 ? 11.071 -1.192 -26.715 1.00 64.56 128 MET A CA 1
ATOM 950 C C . MET A 1 128 ? 10.990 0.321 -26.962 1.00 64.56 128 MET A C 1
ATOM 952 O O . MET A 1 128 ? 10.389 1.037 -26.166 1.00 64.56 128 MET A O 1
ATOM 956 N N . GLU A 1 129 ? 11.503 0.794 -28.099 1.00 66.50 129 GLU A N 1
ATOM 957 C CA . GLU A 1 129 ? 11.485 2.213 -28.476 1.00 66.50 129 GLU A CA 1
ATOM 958 C C . GLU A 1 129 ? 10.059 2.707 -28.778 1.00 66.50 129 GLU A C 1
ATOM 960 O O . GLU A 1 129 ? 9.673 3.822 -28.430 1.00 66.50 129 GLU A O 1
ATOM 965 N N . GLU A 1 130 ? 9.229 1.842 -29.365 1.00 67.25 130 GLU A N 1
ATOM 966 C CA . GLU A 1 130 ? 7.815 2.130 -29.611 1.00 67.25 130 GLU A CA 1
ATOM 967 C C . GLU A 1 130 ? 7.020 2.200 -28.299 1.00 67.25 130 GLU A C 1
ATOM 969 O O . GLU A 1 130 ? 6.175 3.082 -28.131 1.00 67.25 130 GLU A O 1
ATOM 974 N N . THR A 1 131 ? 7.312 1.315 -27.342 1.00 67.00 131 THR A N 1
ATOM 975 C CA . THR A 1 131 ? 6.663 1.330 -26.025 1.00 67.00 131 THR A CA 1
ATOM 976 C C . THR A 1 131 ? 7.034 2.583 -25.231 1.00 67.00 131 THR A C 1
ATOM 978 O O . THR A 1 131 ? 6.148 3.222 -24.669 1.00 67.00 131 THR A O 1
ATOM 981 N N . GLU A 1 132 ? 8.305 2.993 -25.232 1.00 65.44 132 GLU A N 1
ATOM 982 C CA . GLU A 1 132 ? 8.734 4.234 -24.574 1.00 65.44 132 GLU A CA 1
ATOM 983 C C . GLU A 1 132 ? 8.083 5.481 -25.189 1.00 65.44 132 GLU A C 1
ATOM 985 O O . GLU A 1 132 ? 7.651 6.374 -24.458 1.00 65.44 132 GLU A O 1
ATOM 990 N N . ASN A 1 133 ? 7.946 5.528 -26.518 1.00 63.84 133 ASN A N 1
ATOM 991 C CA . ASN A 1 133 ? 7.308 6.647 -27.213 1.00 63.84 133 ASN A CA 1
ATOM 992 C C . ASN A 1 133 ? 5.799 6.755 -26.939 1.00 63.84 133 ASN A C 1
ATOM 994 O O . ASN A 1 133 ? 5.262 7.857 -26.974 1.00 63.84 133 ASN A O 1
ATOM 998 N N . ARG A 1 134 ? 5.107 5.650 -26.622 1.00 63.75 134 ARG A N 1
ATOM 999 C CA . ARG A 1 134 ? 3.678 5.667 -26.236 1.00 63.75 134 ARG A CA 1
ATOM 1000 C C . ARG A 1 134 ? 3.430 6.158 -24.807 1.00 63.75 134 ARG A C 1
ATOM 1002 O O . ARG A 1 134 ? 2.283 6.427 -24.457 1.00 63.75 134 ARG A O 1
ATOM 1009 N N . LEU A 1 135 ? 4.472 6.215 -23.976 1.00 63.59 135 LEU A N 1
ATOM 1010 C CA . LEU A 1 135 ? 4.384 6.568 -22.555 1.00 63.59 135 LEU A CA 1
ATOM 1011 C C . LEU A 1 135 ? 4.791 8.024 -22.255 1.00 63.59 135 LEU A C 1
ATOM 1013 O O . LEU A 1 135 ? 4.646 8.453 -21.107 1.00 63.59 135 LEU A O 1
ATOM 1017 N N . ARG A 1 136 ? 5.294 8.758 -23.256 1.00 51.69 136 ARG A N 1
ATOM 1018 C CA . ARG A 1 136 ? 5.624 10.192 -23.191 1.00 51.69 136 ARG A CA 1
ATOM 1019 C C . ARG A 1 136 ? 4.424 11.051 -23.574 1.00 51.69 136 ARG A C 1
ATOM 1021 O O . ARG A 1 136 ? 4.282 12.120 -22.944 1.00 51.69 136 ARG A O 1
#

InterPro domains:
  IPR013094 Alpha/beta hydrolase fold-3 [PF07859] (17-126)
  IPR029058 Alpha/Beta hydrolase fold [G3DSA:3.40.50.1820] (6-135)
  IPR029058 Alpha/Beta hydrolase fold [SSF53474] (19-124)
  IPR050466 Diverse Carboxylesterases and Gibberellin Receptors [PTHR23024] (14-127)